Protein AF-A0A9D7S466-F1 (afdb_monomer_lite)

Foldseek 3Di:
DKWKAFPVVRGTLADDDPVLVVLVVVQQPDDPPDDPGRARDPCSLVVCVVVVHDPRSSSSSVVDNVCTPVGRMDMDDD

Secondary structure (DSSP, 8-state):
-EEEEETTT--EEEE--HHHHHHHHHHHH---TT-SS----HHHHHHHHHTT--HHHHHHHHHHHHHGGG--EEEEE-

Sequence (78 aa):
MPRIFDRRSQRTIGVLDIAEFAMFQELMRQPELDSEIPQLDASAIERLESIGASDNLRLIVRQVADSGADLDLGWELS

pLDDT: mean 79.06, std 14.12, range [39.31, 92.62]

Structure (mmCIF, N/CA/C/O backbone):
data_AF-A0A9D7S466-F1
#
_entry.id   AF-A0A9D7S466-F1
#
loop_
_atom_site.group_PDB
_atom_site.id
_atom_site.type_symbol
_atom_site.label_atom_id
_atom_site.label_alt_id
_atom_site.label_comp_id
_atom_site.label_asym_id
_atom_site.label_entity_id
_atom_site.label_seq_id
_atom_site.pdbx_PDB_ins_code
_atom_site.Cartn_x
_atom_site.Cartn_y
_atom_site.Cartn_z
_atom_site.occupancy
_atom_site.B_iso_or_equiv
_atom_site.auth_seq_id
_atom_site.auth_comp_id
_atom_site.auth_asym_id
_atom_site.auth_atom_id
_atom_site.pdbx_PDB_model_num
ATOM 1 N N . MET A 1 1 ? 4.120 -3.728 -14.582 1.00 87.38 1 MET A N 1
ATOM 2 C CA . MET A 1 1 ? 3.923 -2.848 -13.398 1.00 87.38 1 MET A CA 1
ATOM 3 C C . MET A 1 1 ? 3.058 -3.614 -12.410 1.00 87.38 1 MET A C 1
ATOM 5 O O . MET A 1 1 ? 1.996 -4.067 -12.835 1.00 87.38 1 MET A O 1
ATOM 9 N N . PRO A 1 2 ? 3.512 -3.855 -11.167 1.00 91.31 2 PRO A N 1
ATOM 10 C CA . PRO A 1 2 ? 2.771 -4.674 -10.211 1.00 91.31 2 PRO A CA 1
ATOM 11 C C . PRO A 1 2 ? 1.399 -4.094 -9.851 1.00 91.31 2 PRO A C 1
ATOM 13 O O . PRO A 1 2 ? 1.281 -2.921 -9.498 1.00 91.31 2 PRO A O 1
ATOM 16 N N . ARG A 1 3 ? 0.355 -4.924 -9.919 1.00 92.62 3 ARG A N 1
ATOM 17 C CA . ARG A 1 3 ? -1.015 -4.562 -9.529 1.00 92.62 3 ARG A CA 1
ATOM 18 C C . ARG A 1 3 ? -1.292 -5.035 -8.110 1.00 92.62 3 ARG A C 1
ATOM 20 O O . ARG A 1 3 ? -1.125 -6.218 -7.840 1.00 92.62 3 ARG A O 1
ATOM 27 N N . ILE A 1 4 ? -1.774 -4.146 -7.245 1.00 90.94 4 ILE A N 1
ATOM 28 C CA . ILE A 1 4 ? -2.258 -4.456 -5.894 1.00 90.94 4 ILE A CA 1
ATOM 29 C C . ILE A 1 4 ? -3.785 -4.555 -5.931 1.00 90.94 4 ILE A C 1
ATOM 31 O O . ILE A 1 4 ? -4.459 -3.675 -6.478 1.00 90.94 4 ILE A O 1
ATOM 35 N N . PHE A 1 5 ? -4.345 -5.621 -5.367 1.00 90.88 5 PHE A N 1
ATOM 36 C CA . PHE A 1 5 ? -5.781 -5.889 -5.401 1.00 90.88 5 PHE A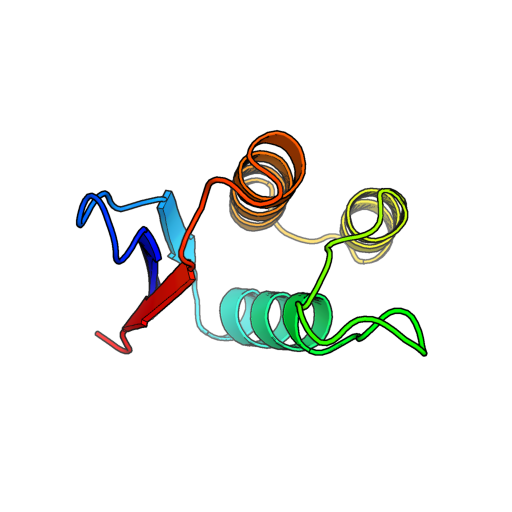 CA 1
ATOM 37 C C . PHE A 1 5 ? -6.272 -6.573 -4.123 1.00 90.88 5 PHE A C 1
ATOM 39 O O . PHE A 1 5 ? -5.506 -7.219 -3.415 1.00 90.88 5 PHE A O 1
ATOM 46 N N . ASP A 1 6 ? -7.566 -6.444 -3.846 1.00 89.44 6 ASP A N 1
ATOM 47 C CA . ASP A 1 6 ? -8.264 -7.254 -2.850 1.00 89.44 6 ASP A CA 1
ATOM 48 C C . ASP A 1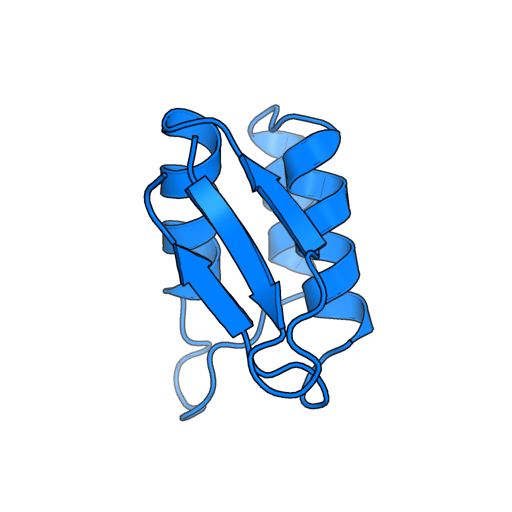 6 ? -8.680 -8.584 -3.494 1.00 89.44 6 ASP A C 1
ATOM 50 O O . ASP A 1 6 ? -9.442 -8.600 -4.461 1.00 89.44 6 ASP A O 1
ATOM 54 N N . ARG A 1 7 ? -8.192 -9.712 -2.982 1.00 87.31 7 ARG A N 1
ATOM 55 C CA . ARG A 1 7 ? -8.511 -11.065 -3.451 1.00 87.31 7 ARG A CA 1
ATOM 56 C C . ARG A 1 7 ? -9.971 -11.421 -3.219 1.00 87.31 7 ARG A C 1
ATOM 58 O O . ARG A 1 7 ? -10.537 -12.152 -4.035 1.00 87.31 7 ARG A O 1
ATOM 65 N N . ARG A 1 8 ? -10.591 -10.893 -2.159 1.00 87.38 8 ARG A N 1
ATOM 66 C CA . ARG A 1 8 ? -11.980 -11.204 -1.811 1.00 87.38 8 ARG A CA 1
ATOM 67 C C . ARG A 1 8 ? -12.953 -10.596 -2.813 1.00 87.38 8 ARG A C 1
ATOM 69 O O . ARG A 1 8 ? -13.849 -11.288 -3.288 1.00 87.38 8 ARG A O 1
ATOM 76 N N . SER A 1 9 ? -12.773 -9.318 -3.145 1.00 89.00 9 SER A N 1
ATOM 77 C CA . SER A 1 9 ? -13.631 -8.606 -4.103 1.00 89.00 9 SER A CA 1
ATOM 78 C C . SER A 1 9 ? -13.089 -8.560 -5.535 1.00 89.00 9 SER A C 1
ATOM 80 O O . SER A 1 9 ? 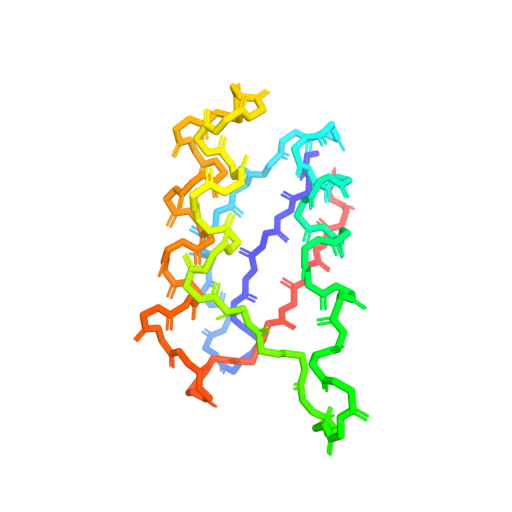-13.798 -8.111 -6.433 1.00 89.00 9 SER A O 1
ATOM 82 N N . GLN A 1 10 ? -11.845 -8.993 -5.765 1.00 88.25 10 GLN A N 1
ATOM 83 C CA . GLN A 1 10 ? -11.095 -8.818 -7.020 1.00 88.25 10 GLN A CA 1
ATOM 84 C C . GLN A 1 10 ? -10.904 -7.345 -7.435 1.00 88.25 10 GLN A C 1
ATOM 86 O O . GLN A 1 10 ? -10.504 -7.052 -8.566 1.00 88.25 10 GLN A O 1
ATOM 91 N N . ARG A 1 11 ? -11.166 -6.396 -6.527 1.00 90.12 11 ARG A N 1
ATOM 92 C CA . ARG A 1 11 ? -11.022 -4.961 -6.779 1.00 90.12 11 ARG A CA 1
ATOM 93 C C . ARG A 1 11 ? -9.547 -4.567 -6.816 1.00 90.12 11 ARG A C 1
ATOM 95 O O . ARG A 1 11 ? -8.802 -4.835 -5.879 1.00 90.12 11 ARG A O 1
ATOM 102 N N . THR A 1 12 ? -9.148 -3.833 -7.852 1.00 91.25 12 THR A N 1
ATOM 103 C CA . THR A 1 12 ? -7.831 -3.180 -7.899 1.00 91.25 12 THR A CA 1
ATOM 104 C C . THR A 1 12 ? -7.768 -2.026 -6.896 1.00 91.25 12 THR A C 1
ATOM 106 O O . THR A 1 12 ? -8.627 -1.141 -6.904 1.00 91.25 12 THR A O 1
ATOM 109 N N . ILE A 1 13 ? -6.733 -2.036 -6.059 1.00 90.06 13 ILE A N 1
ATOM 110 C CA . ILE A 1 13 ? -6.415 -0.980 -5.089 1.00 90.06 13 ILE A CA 1
ATOM 111 C C . ILE A 1 13 ? -5.501 0.049 -5.752 1.00 90.06 13 ILE A C 1
ATOM 113 O O . ILE A 1 13 ? -5.739 1.248 -5.662 1.00 90.06 13 ILE A O 1
ATOM 117 N N . GLY A 1 14 ? -4.499 -0.425 -6.494 1.00 90.75 14 GLY A N 1
ATOM 118 C CA . GLY A 1 14 ? -3.601 0.441 -7.242 1.00 90.75 14 GLY A CA 1
ATOM 119 C C . GLY A 1 14 ? -2.575 -0.328 -8.061 1.00 90.75 14 GLY A C 1
ATOM 120 O O . GLY A 1 14 ? -2.522 -1.558 -8.039 1.00 90.75 14 GLY A O 1
ATOM 121 N N . VAL A 1 15 ? -1.772 0.415 -8.811 1.00 92.44 15 VAL A N 1
ATOM 122 C CA . VAL A 1 15 ? -0.654 -0.110 -9.599 1.00 92.44 15 VAL A CA 1
ATOM 123 C C . VAL 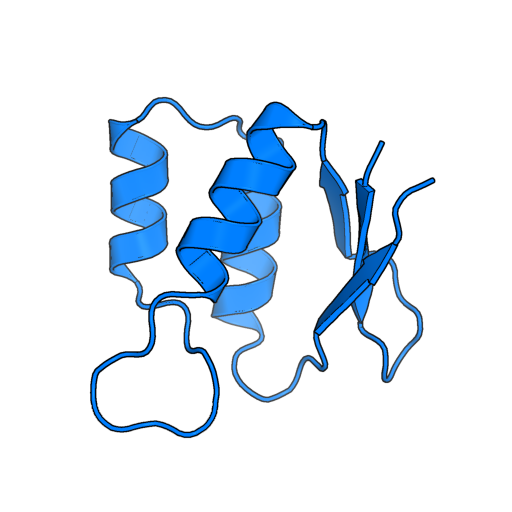A 1 15 ? 0.589 0.634 -9.156 1.00 92.44 15 VAL A C 1
ATOM 125 O O . VAL A 1 15 ? 0.553 1.855 -9.035 1.00 92.44 15 VAL A O 1
ATOM 128 N N . LEU A 1 16 ? 1.658 -0.106 -8.904 1.00 90.94 16 LEU A N 1
ATOM 129 C CA . LEU A 1 16 ? 2.945 0.426 -8.487 1.00 90.94 16 LEU A CA 1
ATOM 130 C C . LEU A 1 16 ? 3.963 0.224 -9.607 1.00 90.94 16 LEU A C 1
ATOM 132 O O . LEU A 1 16 ? 3.839 -0.697 -10.423 1.00 90.94 16 LEU A O 1
ATOM 136 N N . ASP A 1 17 ? 4.985 1.067 -9.654 1.00 92.50 17 ASP A N 1
ATOM 137 C CA . ASP A 1 17 ? 6.213 0.709 -10.352 1.00 92.50 17 ASP A CA 1
ATOM 138 C C . ASP A 1 17 ? 7.021 -0.328 -9.545 1.00 92.50 17 ASP A C 1
ATOM 140 O O . ASP A 1 17 ? 6.633 -0.763 -8.461 1.00 92.50 17 ASP A O 1
ATOM 144 N N . ILE A 1 18 ? 8.140 -0.793 -10.101 1.00 90.25 18 ILE A N 1
ATOM 145 C CA . ILE A 1 18 ? 8.952 -1.838 -9.461 1.00 90.25 18 ILE A CA 1
ATOM 146 C C . ILE A 1 18 ? 9.623 -1.346 -8.168 1.00 90.25 18 ILE A C 1
ATOM 148 O O . ILE A 1 18 ? 9.738 -2.119 -7.218 1.00 90.25 18 ILE A O 1
ATOM 152 N N . ALA A 1 19 ? 10.061 -0.086 -8.117 1.00 89.25 19 ALA A N 1
ATOM 153 C CA . ALA A 1 19 ? 10.710 0.480 -6.938 1.00 89.25 19 ALA A CA 1
ATOM 154 C C . ALA A 1 19 ? 9.691 0.699 -5.811 1.00 89.25 19 ALA A C 1
ATOM 156 O O . ALA A 1 19 ? 9.927 0.306 -4.670 1.00 89.25 19 ALA A O 1
ATOM 157 N N . GLU A 1 20 ? 8.526 1.250 -6.145 1.00 90.50 20 GLU A N 1
ATOM 158 C CA . GLU A 1 20 ? 7.403 1.416 -5.228 1.00 90.50 20 GLU A CA 1
ATOM 159 C C . GLU A 1 20 ? 6.896 0.070 -4.707 1.00 90.50 20 GLU A C 1
ATOM 161 O O . GLU A 1 20 ? 6.620 -0.068 -3.517 1.00 90.50 20 GLU A O 1
ATOM 166 N N . PHE A 1 21 ? 6.813 -0.939 -5.576 1.00 89.56 21 PHE A N 1
ATOM 167 C CA . PHE A 1 21 ? 6.398 -2.280 -5.186 1.00 89.56 21 PHE A CA 1
ATOM 168 C C . PHE A 1 21 ? 7.379 -2.927 -4.208 1.00 89.56 21 PHE A C 1
ATOM 170 O O . PHE A 1 21 ? 6.943 -3.527 -3.230 1.00 89.56 21 PHE A O 1
ATOM 177 N N . ALA A 1 22 ? 8.689 -2.764 -4.413 1.00 87.69 22 ALA A N 1
ATOM 178 C CA . ALA A 1 22 ? 9.689 -3.257 -3.467 1.00 87.69 22 ALA A CA 1
ATOM 179 C C . ALA A 1 22 ? 9.526 -2.609 -2.079 1.00 87.69 22 ALA A C 1
ATOM 181 O O . ALA A 1 22 ? 9.562 -3.307 -1.066 1.00 87.69 22 ALA A O 1
ATOM 182 N N . MET A 1 23 ? 9.273 -1.296 -2.027 1.00 86.75 23 MET A N 1
ATOM 183 C CA . MET A 1 23 ? 8.997 -0.596 -0.765 1.00 86.75 23 MET A CA 1
ATOM 184 C C . MET A 1 23 ? 7.689 -1.067 -0.122 1.00 86.75 23 MET A C 1
ATOM 186 O O . MET A 1 23 ? 7.649 -1.308 1.082 1.00 86.75 23 MET A O 1
ATOM 190 N N . PHE A 1 24 ? 6.631 -1.241 -0.917 1.00 86.69 24 PHE A N 1
ATOM 191 C CA . PHE A 1 24 ? 5.353 -1.771 -0.445 1.00 86.69 24 PHE A CA 1
ATOM 192 C C . PHE A 1 24 ? 5.514 -3.162 0.174 1.00 86.69 24 PHE A C 1
ATOM 194 O O . PHE A 1 24 ? 5.011 -3.415 1.266 1.00 86.69 24 PHE A O 1
ATOM 201 N N . GLN A 1 25 ? 6.247 -4.056 -0.495 1.00 83.88 25 GLN A N 1
ATOM 202 C CA . GLN A 1 25 ? 6.511 -5.395 0.020 1.00 83.88 25 GLN A CA 1
ATOM 203 C C . GLN A 1 25 ? 7.256 -5.350 1.350 1.00 83.88 25 GLN A C 1
ATOM 205 O O . GLN A 1 25 ? 6.868 -6.075 2.257 1.00 83.88 25 GLN A O 1
ATOM 210 N N . GLU A 1 26 ? 8.275 -4.501 1.489 1.00 82.00 26 GLU A N 1
ATOM 211 C CA . GLU A 1 26 ? 9.024 -4.376 2.744 1.00 82.00 26 GLU A CA 1
ATOM 212 C C . GLU A 1 26 ? 8.134 -3.883 3.896 1.00 82.00 26 GLU A C 1
ATOM 214 O O . GLU A 1 26 ? 8.205 -4.418 5.002 1.00 82.00 26 GLU A O 1
ATOM 219 N N . LEU A 1 27 ? 7.237 -2.928 3.629 1.00 79.75 27 LEU A N 1
ATOM 220 C CA . LEU A 1 27 ? 6.276 -2.431 4.619 1.00 79.75 27 LEU A CA 1
ATOM 221 C C . LEU A 1 27 ? 5.283 -3.509 5.055 1.00 79.75 27 LEU A C 1
ATOM 223 O O . LEU A 1 27 ? 5.049 -3.672 6.247 1.00 79.75 27 LEU A O 1
ATOM 227 N N . MET A 1 28 ? 4.746 -4.279 4.107 1.00 76.50 28 MET A N 1
ATOM 228 C CA . MET A 1 28 ? 3.838 -5.387 4.414 1.00 76.50 28 MET A CA 1
ATOM 229 C C . MET A 1 28 ? 4.547 -6.567 5.091 1.00 76.50 28 MET A C 1
ATOM 231 O O . MET A 1 28 ? 3.893 -7.380 5.736 1.00 76.50 28 MET A O 1
ATOM 235 N N . ARG A 1 29 ? 5.869 -6.712 4.922 1.00 68.69 29 ARG A N 1
ATOM 236 C CA . ARG A 1 29 ? 6.637 -7.822 5.499 1.00 68.69 29 ARG A CA 1
ATOM 237 C C . ARG A 1 29 ? 7.072 -7.577 6.933 1.00 68.69 29 ARG A C 1
ATOM 239 O O . ARG A 1 29 ? 7.581 -8.526 7.519 1.00 68.69 29 ARG A O 1
ATOM 246 N N . GLN A 1 30 ? 6.919 -6.367 7.479 1.00 54.28 30 GLN A N 1
ATOM 247 C CA . GLN A 1 30 ? 7.191 -6.100 8.890 1.00 54.28 30 GLN A CA 1
ATOM 248 C C . GLN A 1 30 ? 6.049 -6.660 9.742 1.00 54.28 30 GLN A C 1
ATOM 250 O O . GLN A 1 30 ? 4.961 -6.091 9.746 1.00 54.28 30 GLN A O 1
ATOM 255 N N . PRO A 1 31 ? 6.260 -7.768 10.470 1.00 47.38 31 PRO A N 1
ATOM 256 C CA . PRO A 1 31 ? 5.322 -8.174 11.493 1.00 47.38 31 PRO A CA 1
ATOM 257 C C . PRO A 1 31 ? 5.610 -7.293 12.714 1.00 47.38 31 PRO A C 1
ATOM 259 O O . PRO A 1 31 ? 6.742 -7.271 13.207 1.00 47.38 31 PRO A O 1
ATOM 262 N N . GLU A 1 32 ? 4.609 -6.596 13.251 1.00 45.72 32 GLU A N 1
ATOM 263 C CA . GLU A 1 32 ? 4.669 -6.313 14.685 1.00 45.72 32 GLU A CA 1
ATOM 264 C C . GLU A 1 32 ? 4.775 -7.676 15.387 1.00 45.72 32 GLU A C 1
ATOM 266 O O . GLU A 1 32 ? 4.000 -8.586 15.097 1.00 45.72 32 GLU A O 1
ATOM 271 N N . LEU A 1 33 ? 5.809 -7.822 16.216 1.00 42.06 33 LEU A N 1
ATOM 272 C CA . LEU A 1 33 ? 6.481 -9.037 16.704 1.00 42.06 33 LEU A CA 1
ATOM 273 C C . LEU A 1 33 ? 5.641 -10.218 17.260 1.00 42.06 33 LEU A C 1
ATOM 275 O O . LEU A 1 33 ? 6.246 -11.163 17.748 1.00 42.06 33 LEU A O 1
ATOM 279 N N . ASP A 1 34 ? 4.312 -10.233 17.164 1.00 40.03 34 ASP A N 1
ATOM 280 C CA . ASP A 1 34 ? 3.449 -11.294 17.712 1.00 40.03 34 ASP A CA 1
ATOM 281 C C . ASP A 1 34 ? 2.115 -11.530 16.960 1.00 40.03 34 ASP A C 1
ATOM 283 O O . ASP A 1 34 ? 1.266 -12.279 17.441 1.00 40.03 34 ASP A O 1
ATOM 287 N N . SER A 1 35 ? 1.878 -10.928 15.785 1.00 39.31 35 SER A N 1
ATOM 288 C CA . SER A 1 35 ? 0.617 -11.127 15.038 1.00 39.31 35 SER A CA 1
ATOM 289 C C . SER A 1 35 ? 0.800 -11.943 13.754 1.00 39.31 35 SER A C 1
ATOM 291 O O . SER A 1 35 ? 1.577 -11.577 12.878 1.00 39.31 35 SER A O 1
ATOM 293 N N . GLU A 1 36 ? 0.022 -13.024 13.601 1.00 45.81 36 GLU A N 1
ATOM 294 C CA . GLU A 1 36 ? -0.032 -13.889 12.399 1.00 45.81 36 GLU A CA 1
ATOM 295 C C . GLU A 1 36 ? -0.553 -13.175 11.131 1.00 45.81 36 GLU A C 1
ATOM 297 O O . GLU A 1 36 ? -0.610 -13.771 10.056 1.00 45.81 36 GLU A O 1
ATOM 302 N N . ILE A 1 37 ? -0.918 -11.894 11.232 1.00 51.22 37 ILE A N 1
ATOM 303 C CA . ILE A 1 37 ? -1.416 -11.073 10.128 1.00 51.22 37 ILE A CA 1
ATOM 304 C C . ILE A 1 37 ? -0.508 -9.842 10.015 1.00 51.22 37 ILE A C 1
ATOM 306 O O . ILE A 1 37 ? -0.366 -9.127 11.008 1.00 51.22 37 ILE A O 1
ATOM 310 N N . PRO A 1 38 ? 0.099 -9.566 8.846 1.00 52.56 38 PRO A N 1
ATOM 311 C CA . PRO A 1 38 ? 0.876 -8.350 8.646 1.00 52.56 38 PRO A CA 1
ATOM 312 C C . PRO A 1 38 ? -0.029 -7.125 8.823 1.00 52.56 38 PRO A C 1
ATOM 314 O O . PRO A 1 38 ? -0.951 -6.911 8.036 1.00 52.56 38 PRO A O 1
ATOM 317 N N . GLN A 1 39 ? 0.218 -6.343 9.873 1.00 58.38 39 GLN A N 1
ATOM 318 C CA . GLN A 1 39 ? -0.491 -5.095 10.140 1.00 58.38 39 GLN A CA 1
ATOM 319 C C . GLN A 1 39 ? 0.405 -3.923 9.746 1.00 58.38 39 GLN A C 1
ATOM 321 O O . GLN A 1 39 ? 1.550 -3.827 10.178 1.00 58.38 39 GLN A O 1
ATOM 326 N N . LEU A 1 40 ? -0.122 -3.030 8.910 1.00 67.00 40 LEU A N 1
ATOM 327 C CA . LEU A 1 40 ? 0.494 -1.728 8.687 1.00 67.00 40 LEU A CA 1
ATOM 328 C C . LEU A 1 40 ? 0.262 -0.883 9.937 1.00 67.00 40 LEU A C 1
ATOM 330 O O . LEU A 1 40 ? -0.859 -0.442 10.189 1.00 67.00 40 LEU A O 1
ATOM 334 N N . ASP A 1 41 ? 1.315 -0.659 10.713 1.00 64.19 41 ASP A N 1
ATOM 335 C CA . ASP A 1 41 ? 1.259 0.290 11.817 1.00 64.19 41 ASP A CA 1
ATOM 336 C C . ASP A 1 41 ? 1.147 1.738 11.280 1.00 64.19 41 ASP A C 1
ATOM 338 O O . ASP A 1 41 ? 1.565 2.053 10.160 1.00 64.19 41 ASP A O 1
ATOM 342 N N . ALA A 1 42 ? 0.582 2.655 12.070 1.00 64.62 42 ALA A N 1
ATOM 343 C CA . ALA A 1 42 ? 0.406 4.054 11.656 1.00 64.62 42 ALA A CA 1
ATOM 344 C C . ALA A 1 42 ? 1.739 4.769 11.336 1.00 64.62 42 ALA A C 1
ATOM 346 O O . ALA A 1 42 ? 1.769 5.714 10.546 1.00 64.62 42 ALA A O 1
ATOM 347 N N . SER A 1 43 ? 2.855 4.289 11.893 1.00 70.94 43 SER A N 1
ATOM 348 C CA . SER A 1 43 ? 4.192 4.829 11.633 1.00 70.94 43 SER A CA 1
ATOM 349 C C . SER A 1 43 ? 4.757 4.404 10.269 1.00 70.94 43 SER A C 1
ATOM 351 O O . SER A 1 43 ? 5.703 5.022 9.781 1.00 70.94 43 SER A O 1
ATOM 353 N N . ALA A 1 44 ? 4.169 3.404 9.600 1.00 75.19 44 ALA A N 1
ATOM 354 C CA . ALA A 1 44 ? 4.491 3.053 8.217 1.00 75.19 44 ALA A CA 1
ATOM 355 C C . ALA A 1 44 ? 4.188 4.216 7.258 1.00 75.19 44 ALA A C 1
ATOM 357 O O . ALA A 1 44 ? 4.966 4.482 6.340 1.00 75.19 44 ALA A O 1
ATOM 358 N N . ILE A 1 45 ? 3.097 4.954 7.504 1.00 75.69 45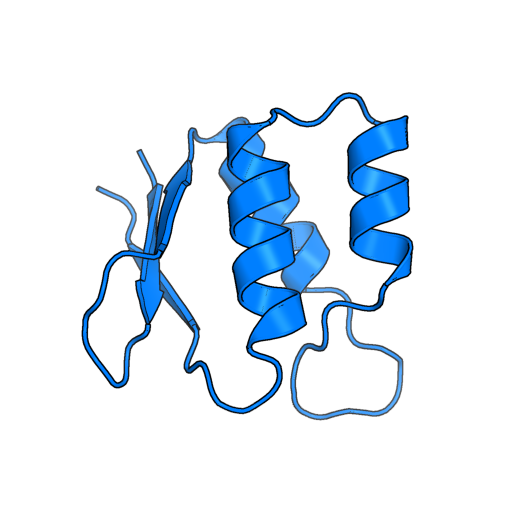 ILE A N 1
ATOM 359 C CA . ILE A 1 45 ? 2.729 6.140 6.718 1.00 75.69 45 ILE A CA 1
ATOM 360 C C . ILE A 1 45 ? 3.734 7.273 6.965 1.00 75.69 45 ILE A C 1
ATOM 362 O O . ILE A 1 45 ? 4.244 7.855 6.010 1.00 75.69 45 ILE A O 1
ATOM 366 N N . GLU A 1 46 ? 4.100 7.531 8.222 1.00 76.69 46 GLU A N 1
ATOM 367 C CA . GLU A 1 46 ? 5.111 8.545 8.569 1.00 76.69 46 GLU A CA 1
ATOM 368 C C . GLU A 1 46 ? 6.489 8.219 7.961 1.00 76.69 46 GLU A C 1
ATOM 370 O O . GLU A 1 46 ? 7.195 9.097 7.455 1.00 76.69 46 GLU A O 1
ATOM 375 N N . ARG A 1 47 ? 6.868 6.934 7.924 1.00 77.44 47 ARG A N 1
ATOM 376 C CA . ARG A 1 47 ? 8.102 6.474 7.267 1.00 77.44 47 ARG A CA 1
ATOM 377 C C . ARG A 1 47 ? 8.080 6.728 5.761 1.00 77.44 47 ARG A C 1
ATOM 379 O O . ARG A 1 47 ? 9.081 7.194 5.220 1.00 77.44 47 ARG A O 1
ATOM 386 N N . LEU A 1 48 ? 6.953 6.480 5.091 1.00 81.69 48 LEU A N 1
ATOM 387 C CA . LEU A 1 48 ? 6.772 6.791 3.666 1.00 81.69 48 LEU A CA 1
ATOM 388 C C . LEU A 1 48 ? 6.898 8.291 3.372 1.00 81.69 48 LEU A C 1
ATOM 390 O O . LEU A 1 48 ? 7.408 8.686 2.316 1.00 81.69 48 LEU A O 1
ATOM 394 N N . GLU A 1 49 ? 6.449 9.140 4.295 1.00 78.19 49 GLU A N 1
ATOM 395 C CA . GLU A 1 49 ? 6.655 10.583 4.194 1.00 78.19 49 GLU A CA 1
ATOM 396 C C . GLU A 1 49 ? 8.143 10.938 4.270 1.00 78.19 49 GLU A C 1
ATOM 398 O O . GLU A 1 49 ? 8.656 11.627 3.384 1.00 78.19 49 GLU A O 1
ATOM 403 N N . SER A 1 5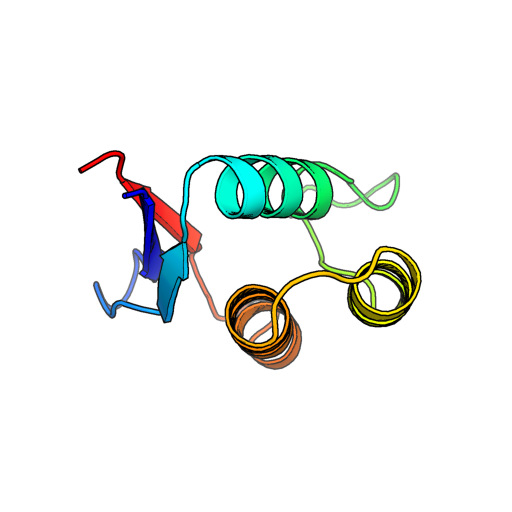0 ? 8.858 10.376 5.249 1.00 80.06 50 SER A N 1
ATOM 404 C CA . SER A 1 50 ? 10.281 10.655 5.474 1.00 80.06 50 SER A CA 1
ATOM 405 C C . SER A 1 50 ? 11.208 10.163 4.358 1.00 80.06 50 SER A C 1
ATOM 407 O O . SER A 1 50 ? 12.252 10.777 4.142 1.00 80.06 50 SER A O 1
ATOM 409 N N . ILE A 1 51 ? 10.878 9.069 3.664 1.00 81.56 51 ILE A N 1
ATOM 410 C CA . ILE A 1 51 ? 11.724 8.526 2.582 1.00 81.56 51 ILE A CA 1
ATOM 411 C C . ILE A 1 51 ? 11.404 9.125 1.206 1.00 81.56 51 ILE A C 1
ATOM 413 O O . ILE A 1 51 ? 12.006 8.728 0.212 1.00 81.56 51 ILE A O 1
ATOM 417 N N . GLY A 1 52 ? 10.455 10.065 1.129 1.00 81.12 52 GLY A N 1
ATOM 418 C CA . GLY A 1 52 ? 10.047 10.663 -0.143 1.00 81.12 52 GLY A CA 1
ATOM 419 C C . GLY A 1 52 ? 9.309 9.686 -1.061 1.00 81.12 52 GLY A C 1
ATOM 420 O O . GLY A 1 52 ? 9.443 9.779 -2.279 1.00 81.12 52 GLY A O 1
ATOM 421 N N . ALA A 1 53 ? 8.548 8.744 -0.493 1.00 84.81 53 ALA A N 1
ATOM 422 C CA . ALA A 1 53 ? 7.716 7.844 -1.283 1.00 84.81 53 ALA A CA 1
ATOM 423 C C . ALA A 1 53 ? 6.701 8.619 -2.135 1.00 84.81 53 ALA A C 1
ATOM 425 O O . ALA A 1 53 ? 6.256 9.703 -1.754 1.00 84.81 53 ALA A O 1
ATOM 426 N N . SER A 1 54 ? 6.309 8.039 -3.267 1.00 88.88 54 SER A N 1
ATOM 427 C CA . SER A 1 54 ? 5.333 8.658 -4.159 1.00 88.88 54 SER A CA 1
ATOM 428 C C . SER A 1 54 ? 3.960 8.809 -3.501 1.00 88.88 54 SER A C 1
ATOM 430 O O . SER A 1 54 ? 3.559 8.018 -2.640 1.00 88.88 54 SER A O 1
ATOM 432 N N . ASP A 1 55 ? 3.195 9.799 -3.966 1.00 88.25 55 ASP A N 1
ATOM 433 C CA . ASP A 1 55 ? 1.812 10.003 -3.524 1.00 88.25 55 ASP A CA 1
ATOM 434 C C . ASP A 1 55 ? 0.934 8.777 -3.813 1.00 88.25 55 ASP A C 1
ATOM 436 O O . ASP A 1 55 ? 0.052 8.439 -3.025 1.00 88.25 55 ASP A O 1
ATOM 440 N N . ASN A 1 56 ? 1.218 8.069 -4.911 1.00 89.00 56 ASN A N 1
ATOM 441 C CA . ASN A 1 56 ? 0.528 6.840 -5.291 1.00 89.00 56 ASN A CA 1
ATOM 442 C C . ASN A 1 56 ? 0.744 5.726 -4.253 1.00 89.00 56 ASN A C 1
ATOM 444 O O . ASN A 1 56 ? -0.223 5.152 -3.749 1.00 89.00 56 ASN A O 1
ATOM 448 N N . LEU A 1 57 ? 1.999 5.466 -3.869 1.00 88.62 57 LEU A N 1
ATOM 449 C CA . LEU A 1 57 ? 2.309 4.465 -2.850 1.00 88.62 57 LEU A CA 1
ATOM 450 C C . LEU A 1 57 ? 1.695 4.831 -1.495 1.00 88.62 57 LEU A C 1
ATOM 452 O O . LEU A 1 57 ? 1.100 3.975 -0.840 1.00 88.62 57 LEU A O 1
ATOM 456 N N . ARG A 1 58 ? 1.786 6.104 -1.091 1.00 88.25 58 ARG A N 1
ATOM 457 C CA . ARG A 1 58 ? 1.180 6.593 0.159 1.00 88.25 58 ARG A CA 1
ATOM 458 C C . ARG A 1 58 ? -0.330 6.371 0.181 1.00 88.25 58 ARG A C 1
ATOM 460 O O . ARG A 1 58 ? -0.866 5.919 1.189 1.00 88.25 58 ARG A O 1
ATOM 467 N N . LEU A 1 59 ? -1.011 6.654 -0.929 1.00 88.75 59 LEU A N 1
ATOM 468 C CA . LEU A 1 59 ? -2.456 6.480 -1.046 1.00 88.75 59 LEU A CA 1
ATOM 469 C C . LEU A 1 59 ? -2.863 5.005 -0.958 1.00 88.75 59 LEU A C 1
ATOM 471 O O . LEU A 1 59 ? -3.822 4.687 -0.257 1.00 88.75 59 LEU A O 1
ATOM 475 N N . ILE A 1 60 ? -2.116 4.107 -1.605 1.00 88.81 60 ILE A N 1
ATOM 476 C CA . ILE A 1 60 ? -2.358 2.659 -1.532 1.00 88.81 60 ILE A CA 1
ATOM 477 C C . ILE A 1 60 ? -2.151 2.154 -0.103 1.00 88.81 60 ILE A C 1
ATOM 479 O O . ILE A 1 60 ? -3.029 1.489 0.438 1.00 88.81 60 ILE A O 1
ATOM 483 N N . VAL A 1 61 ? -1.037 2.509 0.540 1.00 87.00 61 VAL A N 1
ATOM 484 C CA . VAL A 1 61 ? -0.741 2.079 1.917 1.00 87.00 61 VAL A CA 1
ATOM 485 C C . VAL A 1 61 ? -1.790 2.599 2.896 1.00 87.00 61 VAL A C 1
ATOM 487 O O . VAL A 1 61 ? -2.250 1.846 3.749 1.00 87.00 61 VAL A O 1
ATOM 490 N N . ARG A 1 62 ? -2.249 3.843 2.728 1.00 86.00 62 ARG A N 1
ATOM 491 C CA . ARG A 1 62 ? -3.339 4.396 3.535 1.00 86.00 62 ARG A CA 1
ATOM 492 C C . ARG A 1 62 ? -4.654 3.647 3.334 1.00 86.00 62 ARG A C 1
ATOM 494 O O . ARG A 1 62 ? -5.310 3.335 4.315 1.00 86.00 62 ARG A O 1
ATOM 501 N N . GLN A 1 63 ? -5.021 3.308 2.096 1.00 85.44 63 GLN A N 1
ATOM 502 C CA . GLN A 1 63 ? -6.227 2.511 1.834 1.00 85.44 63 GLN A CA 1
ATOM 503 C C . GLN A 1 63 ? -6.166 1.136 2.497 1.00 85.44 63 GLN A C 1
ATOM 505 O O . GLN A 1 63 ? -7.179 0.666 3.012 1.00 85.44 63 GLN A O 1
ATOM 510 N N . VAL A 1 64 ? -4.994 0.499 2.495 1.00 83.69 64 VAL A N 1
ATOM 511 C CA . VAL A 1 64 ? -4.798 -0.774 3.193 1.00 83.69 64 VAL A CA 1
ATOM 512 C C . VAL A 1 64 ? -4.927 -0.586 4.703 1.00 83.69 64 VAL A C 1
ATOM 514 O O . VAL A 1 64 ? -5.688 -1.317 5.329 1.00 83.69 64 VAL A O 1
ATOM 517 N N . ALA A 1 65 ? -4.240 0.404 5.278 1.00 81.00 65 ALA A N 1
ATOM 518 C CA . ALA A 1 65 ? -4.281 0.676 6.714 1.00 81.00 65 ALA A CA 1
ATOM 519 C C . ALA A 1 65 ? -5.700 1.027 7.201 1.00 81.00 65 ALA A C 1
ATOM 521 O O . ALA A 1 65 ? -6.165 0.460 8.185 1.00 81.00 65 ALA A O 1
ATOM 522 N N . ASP A 1 66 ? -6.417 1.888 6.469 1.00 82.38 66 ASP A N 1
ATOM 523 C CA . ASP A 1 66 ? -7.794 2.294 6.780 1.00 82.38 66 ASP A CA 1
ATOM 524 C C . ASP A 1 66 ? -8.784 1.117 6.666 1.00 82.38 66 ASP A C 1
ATOM 526 O O . ASP A 1 66 ? -9.815 1.108 7.338 1.00 82.38 66 ASP A O 1
ATOM 530 N N . SER A 1 67 ? -8.483 0.121 5.824 1.00 77.19 67 SER A N 1
ATOM 531 C CA . SER A 1 67 ? -9.324 -1.074 5.658 1.00 77.19 67 SER A CA 1
ATOM 532 C C . SER A 1 67 ? -9.006 -2.184 6.668 1.00 77.19 67 SER A C 1
ATOM 534 O O . SER A 1 67 ? -9.828 -3.078 6.871 1.00 77.19 67 SER A O 1
ATOM 536 N N . GLY A 1 68 ? -7.837 -2.138 7.314 1.00 70.06 68 GLY A N 1
ATOM 537 C CA . GLY A 1 68 ? -7.439 -3.070 8.368 1.00 70.06 68 GLY A CA 1
ATOM 538 C C . GLY A 1 68 ? -7.609 -4.546 7.983 1.00 70.06 68 GLY A C 1
ATOM 539 O O . GLY A 1 68 ? -7.125 -4.994 6.946 1.00 70.06 68 GLY A O 1
ATOM 540 N N . ALA A 1 69 ? -8.311 -5.305 8.833 1.00 65.88 69 ALA A N 1
ATOM 541 C CA . ALA A 1 69 ? -8.529 -6.748 8.676 1.00 65.88 69 ALA A CA 1
ATOM 542 C C . ALA A 1 69 ? -9.600 -7.135 7.632 1.00 65.88 69 ALA A C 1
ATOM 544 O O . ALA A 1 69 ? -9.756 -8.322 7.343 1.00 65.88 69 ALA A O 1
ATOM 545 N N . ASP A 1 70 ? -10.343 -6.176 7.066 1.00 76.31 70 ASP A N 1
ATOM 546 C CA . ASP A 1 70 ? -11.411 -6.470 6.095 1.00 76.31 70 ASP A CA 1
ATOM 547 C C . ASP A 1 70 ? -10.887 -6.740 4.675 1.00 76.31 70 ASP A C 1
ATOM 549 O O . ASP A 1 70 ? -11.646 -7.175 3.801 1.00 76.31 70 ASP A O 1
ATOM 553 N N . LEU A 1 71 ? -9.596 -6.499 4.438 1.00 78.94 71 LEU A N 1
ATOM 554 C CA . LEU A 1 71 ? -8.988 -6.516 3.115 1.00 78.94 71 LEU A CA 1
ATOM 555 C C . LEU A 1 71 ? -8.056 -7.728 2.949 1.00 78.94 71 LEU A C 1
ATOM 557 O O . LEU A 1 71 ? -7.070 -7.867 3.669 1.00 78.94 71 LEU A O 1
ATOM 561 N N . ASP A 1 72 ? -8.347 -8.603 1.977 1.00 85.38 72 ASP A N 1
ATOM 562 C CA . ASP A 1 72 ? -7.497 -9.759 1.652 1.00 85.38 72 ASP A CA 1
ATOM 563 C C . ASP A 1 72 ? -6.522 -9.369 0.540 1.00 85.38 72 ASP A C 1
ATOM 565 O O . ASP A 1 72 ? -6.825 -9.448 -0.648 1.00 85.38 72 ASP A O 1
ATOM 569 N N . LEU A 1 73 ? -5.344 -8.878 0.914 1.00 86.12 73 LEU A N 1
ATOM 570 C CA . LEU A 1 73 ? -4.389 -8.340 -0.047 1.00 86.12 73 LEU A CA 1
ATOM 571 C C . LEU A 1 73 ? -3.755 -9.399 -0.960 1.00 86.12 73 LEU A C 1
ATOM 573 O O . LEU A 1 73 ? -3.195 -10.407 -0.525 1.00 86.12 73 LEU A O 1
ATOM 577 N N . GLY A 1 74 ? -3.741 -9.094 -2.257 1.00 87.56 74 GLY A N 1
ATOM 578 C CA . GLY A 1 74 ? -2.981 -9.792 -3.285 1.00 87.56 74 GLY A CA 1
ATOM 579 C C . GLY A 1 74 ? -2.231 -8.828 -4.200 1.00 87.56 74 GLY A C 1
ATOM 580 O O . GLY A 1 74 ? -2.552 -7.643 -4.301 1.00 87.56 74 GLY A O 1
ATOM 581 N N . TRP A 1 75 ? -1.219 -9.350 -4.890 1.00 91.19 75 TRP A N 1
ATOM 582 C CA . TRP A 1 75 ? -0.500 -8.619 -5.927 1.00 91.19 75 TRP A CA 1
ATOM 583 C C . TRP A 1 75 ? -0.119 -9.516 -7.101 1.00 91.19 75 TRP A C 1
ATOM 585 O O . TRP A 1 75 ? 0.085 -10.719 -6.940 1.00 91.19 75 TRP A O 1
ATOM 595 N N . GLU A 1 76 ? -0.031 -8.919 -8.287 1.00 89.25 76 GLU A N 1
ATOM 596 C CA . GLU A 1 76 ? 0.264 -9.597 -9.550 1.00 89.25 76 GLU A CA 1
ATOM 597 C C . GLU A 1 76 ? 1.352 -8.839 -10.316 1.00 89.25 76 GLU A C 1
ATOM 599 O O . GLU A 1 76 ? 1.286 -7.615 -10.458 1.00 89.25 76 GLU A O 1
ATOM 604 N N . LEU A 1 77 ? 2.359 -9.567 -10.805 1.00 84.69 77 LEU A N 1
ATOM 605 C CA . LEU A 1 77 ? 3.395 -9.026 -11.681 1.00 84.69 77 LEU A CA 1
ATOM 606 C C . LEU A 1 77 ? 2.887 -9.074 -13.127 1.00 84.69 77 LEU A C 1
ATOM 608 O O . LEU A 1 77 ? 3.048 -10.089 -13.800 1.00 84.69 77 LEU A O 1
ATOM 612 N N . SER A 1 78 ? 2.253 -7.988 -13.572 1.00 68.06 78 SER A N 1
ATOM 613 C CA . SER A 1 78 ? 1.911 -7.763 -14.985 1.00 68.06 78 SER A CA 1
ATOM 614 C C . SER A 1 78 ? 3.075 -7.235 -15.811 1.00 68.06 78 SER A C 1
ATOM 616 O O . SER A 1 78 ? 3.838 -6.377 -15.287 1.00 68.06 78 SER A O 1
#

Radius of gyration: 11.84 Å; chains: 1; bounding box: 25×25×33 Å